Protein AF-A0A7K2QPA0-F1 (afdb_monomer)

Radius of gyration: 24.11 Å; Cα contacts (8 Å, |Δi|>4): 55; chains: 1; bounding box: 50×28×77 Å

Structure (mmCIF, N/CA/C/O backbone):
data_AF-A0A7K2QPA0-F1
#
_entry.id   AF-A0A7K2QPA0-F1
#
loop_
_atom_site.group_PDB
_atom_site.id
_atom_site.type_symbol
_atom_site.label_atom_id
_atom_site.label_alt_id
_atom_site.label_comp_id
_atom_site.label_asym_id
_atom_site.label_entity_id
_atom_site.label_seq_id
_atom_site.pdbx_PDB_ins_code
_atom_site.Cartn_x
_atom_site.Cartn_y
_atom_site.Cartn_z
_atom_site.occupancy
_atom_site.B_iso_or_equiv
_atom_site.auth_seq_id
_atom_site.auth_comp_id
_atom_site.auth_asym_id
_atom_site.auth_atom_id
_atom_site.pdbx_PDB_model_num
ATOM 1 N N . GLU A 1 1 ? -1.132 -11.133 -31.459 1.00 55.59 1 GLU A N 1
ATOM 2 C CA . GLU A 1 1 ? -0.896 -9.698 -31.199 1.00 55.59 1 GLU A CA 1
ATOM 3 C C . GLU A 1 1 ? -0.214 -9.492 -29.850 1.00 55.59 1 GLU A C 1
ATOM 5 O O . GLU A 1 1 ? -0.294 -10.372 -28.999 1.00 55.59 1 GLU A O 1
ATOM 10 N N . VAL A 1 2 ? 0.434 -8.340 -29.648 1.00 55.78 2 VAL A N 1
ATOM 11 C CA . VAL A 1 2 ? 0.879 -7.885 -28.321 1.00 55.78 2 VAL A CA 1
ATOM 12 C C . VAL A 1 2 ? -0.369 -7.701 -27.441 1.00 55.78 2 VAL A C 1
ATOM 14 O O . VAL A 1 2 ? -1.269 -6.973 -27.859 1.00 55.78 2 VAL A O 1
ATOM 17 N N . PRO A 1 3 ? -0.472 -8.362 -26.274 1.00 64.88 3 PRO A N 1
ATOM 18 C CA . PRO A 1 3 ? -1.631 -8.224 -25.397 1.00 64.88 3 PRO A CA 1
ATOM 19 C C . PRO A 1 3 ? -1.833 -6.769 -24.970 1.00 64.88 3 PRO A C 1
ATOM 21 O O . PRO A 1 3 ? -0.866 -6.094 -24.617 1.00 64.88 3 PRO A O 1
ATOM 24 N N . ASP A 1 4 ? -3.084 -6.300 -24.967 1.00 76.12 4 ASP A N 1
ATOM 25 C CA . ASP A 1 4 ? -3.421 -4.967 -24.468 1.00 76.12 4 ASP A CA 1
ATOM 26 C C . ASP A 1 4 ? -2.988 -4.854 -22.988 1.00 76.12 4 ASP A C 1
ATOM 28 O O . ASP A 1 4 ? -3.457 -5.638 -22.151 1.00 76.12 4 ASP A O 1
ATOM 32 N N . PRO A 1 5 ? -2.101 -3.904 -22.632 1.00 68.62 5 PRO A N 1
ATOM 33 C CA . PRO A 1 5 ? -1.631 -3.714 -21.261 1.00 68.62 5 PRO A CA 1
ATOM 34 C C . PRO A 1 5 ? -2.765 -3.519 -20.246 1.00 68.62 5 PRO A C 1
ATOM 36 O O . PRO A 1 5 ? -2.624 -3.905 -19.084 1.00 68.62 5 PRO A O 1
ATOM 39 N N . ILE A 1 6 ? -3.899 -2.947 -20.669 1.00 72.94 6 ILE A N 1
ATOM 40 C CA . ILE A 1 6 ? -5.082 -2.782 -19.813 1.00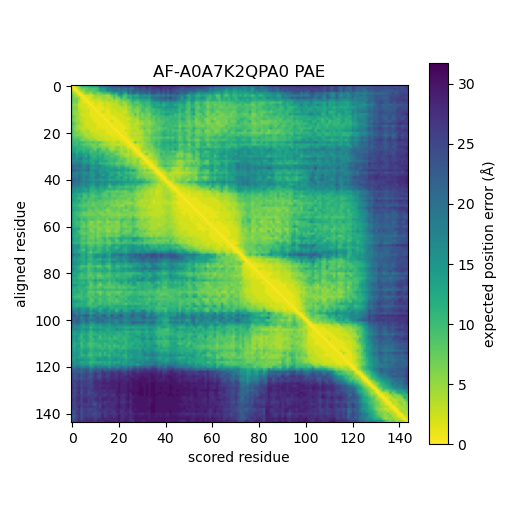 72.94 6 ILE A CA 1
ATOM 41 C C . ILE A 1 6 ? -5.710 -4.142 -19.504 1.00 72.94 6 ILE A C 1
ATOM 43 O O . ILE A 1 6 ? -6.116 -4.379 -18.366 1.00 72.94 6 ILE A O 1
ATOM 47 N N . GLY A 1 7 ? -5.728 -5.053 -20.478 1.00 77.50 7 GLY A N 1
ATOM 48 C CA . GLY A 1 7 ? -6.236 -6.410 -20.304 1.00 77.50 7 GLY A CA 1
ATOM 49 C C . GLY A 1 7 ? -5.442 -7.186 -19.257 1.00 77.50 7 GLY A C 1
ATOM 50 O O . GLY A 1 7 ? -6.030 -7.783 -18.360 1.00 77.50 7 GLY A O 1
ATOM 51 N N . VAL A 1 8 ? -4.109 -7.119 -19.301 1.00 79.12 8 VAL A N 1
ATOM 52 C CA . VAL A 1 8 ? -3.250 -7.846 -18.346 1.00 79.12 8 VAL A CA 1
ATOM 53 C C . VAL A 1 8 ? -3.440 -7.336 -16.914 1.00 79.12 8 VAL A C 1
ATOM 55 O O . VAL A 1 8 ? -3.585 -8.138 -15.990 1.00 79.12 8 VAL A O 1
ATOM 58 N N . ILE A 1 9 ? -3.504 -6.013 -16.723 1.00 76.88 9 ILE A N 1
ATOM 59 C CA . ILE A 1 9 ? -3.742 -5.411 -15.401 1.00 76.88 9 ILE A CA 1
ATOM 60 C C . ILE A 1 9 ? -5.148 -5.760 -14.899 1.00 76.88 9 ILE A C 1
ATOM 62 O O . ILE A 1 9 ? -5.302 -6.148 -13.743 1.00 76.88 9 ILE A O 1
ATOM 66 N N . ALA A 1 10 ? -6.166 -5.679 -15.760 1.00 79.81 10 ALA A N 1
ATOM 67 C CA . ALA A 1 10 ? -7.544 -6.000 -15.398 1.00 79.81 10 ALA A CA 1
ATOM 68 C C . ALA A 1 10 ? -7.710 -7.474 -14.996 1.00 79.81 10 ALA A C 1
ATOM 70 O O . ALA A 1 10 ? -8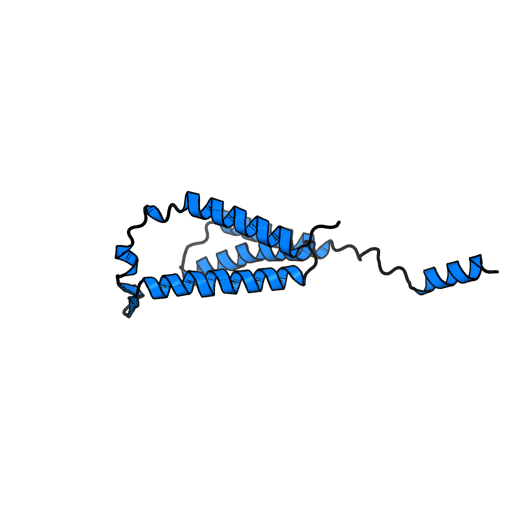.331 -7.760 -13.972 1.00 79.81 10 ALA A O 1
ATOM 71 N N . TYR A 1 11 ? -7.113 -8.4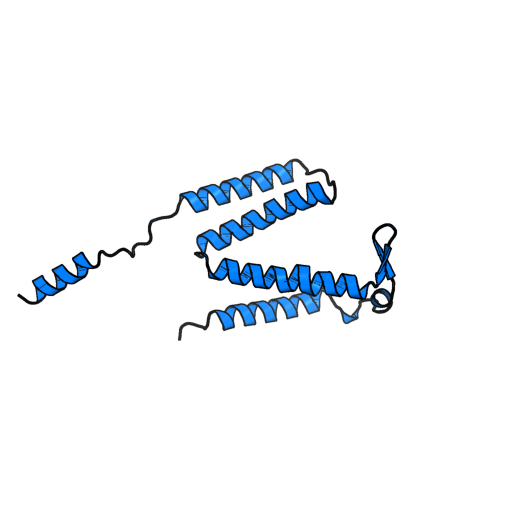06 -15.746 1.00 80.56 11 TYR A N 1
ATOM 72 C CA . TYR A 1 11 ? -7.132 -9.829 -15.399 1.00 80.56 11 TYR A CA 1
ATOM 73 C C . TYR A 1 11 ? -6.366 -10.112 -14.103 1.00 80.56 11 TYR A C 1
ATOM 75 O O . TYR A 1 11 ? -6.874 -10.838 -13.249 1.00 80.56 11 TYR A O 1
ATOM 83 N N . GLY A 1 12 ? -5.188 -9.508 -13.908 1.00 83.00 12 GLY A N 1
ATOM 84 C CA . GLY A 1 12 ? -4.426 -9.644 -12.662 1.00 83.00 12 GLY A CA 1
ATOM 85 C C . GLY A 1 12 ? -5.195 -9.126 -11.441 1.00 83.00 12 GLY A C 1
ATOM 86 O O . GLY A 1 12 ? -5.266 -9.811 -10.420 1.00 83.00 12 GLY A O 1
ATOM 87 N N . MET A 1 13 ? -5.837 -7.960 -11.568 1.00 81.12 13 MET A N 1
ATOM 88 C CA . MET A 1 13 ? -6.720 -7.381 -10.547 1.00 81.12 13 MET A CA 1
ATOM 89 C C . MET A 1 13 ? -7.904 -8.294 -10.232 1.00 81.12 13 MET A C 1
ATOM 91 O O . MET A 1 13 ? -8.200 -8.523 -9.063 1.00 81.12 13 MET A O 1
ATOM 95 N N . LEU A 1 14 ? -8.569 -8.832 -11.259 1.00 86.81 14 LEU A N 1
ATOM 96 C CA . LEU A 1 14 ? -9.716 -9.727 -11.096 1.00 86.81 14 LEU A CA 1
ATOM 97 C C . LEU A 1 14 ? -9.336 -11.005 -10.354 1.00 86.81 14 LEU A C 1
ATOM 99 O O . LEU A 1 14 ? -10.020 -11.394 -9.409 1.00 86.81 14 LEU A O 1
ATOM 103 N N . VAL A 1 15 ? -8.235 -11.643 -10.754 1.00 87.94 15 VAL A N 1
ATOM 104 C CA . VAL A 1 15 ? -7.751 -12.863 -10.099 1.00 87.94 15 VAL A CA 1
ATOM 105 C C . VAL A 1 15 ? -7.334 -12.563 -8.660 1.00 87.94 15 VAL A C 1
ATOM 107 O O . VAL A 1 15 ? -7.747 -13.278 -7.748 1.00 87.94 15 VAL A O 1
ATOM 110 N N . GLY A 1 16 ? -6.580 -11.483 -8.435 1.00 83.81 16 GLY A N 1
ATOM 111 C CA . GLY A 1 16 ? -6.180 -11.055 -7.094 1.00 83.81 16 GLY A CA 1
ATOM 112 C C . GLY A 1 16 ? -7.379 -10.764 -6.189 1.00 83.81 16 GLY A C 1
ATOM 113 O O . GLY A 1 16 ? -7.419 -11.240 -5.055 1.00 83.81 16 GLY A O 1
ATOM 114 N N . ALA A 1 17 ? -8.391 -10.062 -6.705 1.00 85.31 17 ALA A N 1
ATOM 115 C CA . ALA A 1 17 ? -9.633 -9.779 -5.993 1.00 85.31 17 ALA A CA 1
ATOM 116 C C . ALA A 1 17 ? -10.406 -11.059 -5.656 1.00 85.31 17 ALA A C 1
ATOM 118 O O . ALA A 1 17 ? -10.883 -11.205 -4.530 1.00 85.31 17 ALA A O 1
ATOM 119 N N . LEU A 1 18 ? -10.502 -12.007 -6.592 1.00 88.81 18 LEU A N 1
ATOM 120 C CA . LEU A 1 18 ? -11.171 -13.287 -6.360 1.00 88.81 18 LEU A CA 1
ATOM 121 C C . LEU A 1 18 ? -10.468 -14.078 -5.248 1.00 88.81 18 LEU A C 1
ATOM 123 O O . LEU A 1 18 ? -11.114 -14.518 -4.296 1.00 88.81 18 LEU A O 1
ATOM 127 N N . VAL A 1 19 ? -9.140 -14.204 -5.333 1.00 90.75 19 VAL A N 1
ATOM 128 C CA . VAL A 1 19 ? -8.325 -14.901 -4.328 1.00 90.75 19 VAL A CA 1
ATOM 129 C C . VAL A 1 19 ? -8.468 -14.231 -2.962 1.00 90.75 19 VAL A C 1
ATOM 131 O O . VAL A 1 19 ? -8.750 -14.913 -1.974 1.00 90.75 19 VAL A O 1
ATOM 134 N N . MET A 1 20 ? -8.356 -12.900 -2.900 1.00 84.00 20 MET A N 1
ATOM 135 C CA . MET A 1 20 ? -8.529 -12.161 -1.648 1.00 84.00 20 MET A CA 1
ATOM 136 C C . MET A 1 20 ? -9.939 -12.281 -1.082 1.00 84.00 20 MET A C 1
ATOM 138 O O . MET A 1 20 ? -10.085 -12.429 0.126 1.00 84.00 20 MET A O 1
ATOM 142 N N . THR A 1 21 ? -10.975 -12.307 -1.919 1.00 87.06 21 THR A N 1
ATOM 143 C CA . THR A 1 21 ? -12.360 -12.507 -1.465 1.00 87.06 21 THR A CA 1
ATOM 144 C C . THR A 1 21 ? -12.535 -13.883 -0.820 1.00 87.06 21 THR A C 1
ATOM 146 O O . THR A 1 21 ? -13.175 -14.003 0.226 1.00 87.06 21 THR A O 1
ATOM 149 N N . VAL A 1 22 ? -11.926 -14.927 -1.392 1.00 87.06 22 VAL A N 1
ATOM 150 C CA . VAL A 1 22 ? -11.966 -16.287 -0.827 1.00 87.06 22 VAL A CA 1
ATOM 151 C C . VAL A 1 22 ? -11.232 -16.370 0.513 1.00 87.06 22 VAL A C 1
ATOM 153 O O . VAL A 1 22 ? -11.713 -17.046 1.426 1.00 87.06 22 VAL A O 1
ATOM 156 N N . ILE A 1 23 ? -10.097 -15.682 0.653 1.00 88.00 23 ILE A N 1
ATOM 157 C CA . ILE A 1 23 ? -9.314 -15.647 1.898 1.00 88.00 23 ILE A CA 1
ATOM 158 C C . ILE A 1 23 ? -10.029 -14.823 2.973 1.00 88.00 23 ILE A C 1
ATOM 160 O O . ILE A 1 23 ? -10.162 -15.285 4.106 1.00 88.00 23 ILE A O 1
ATOM 164 N N . ALA A 1 24 ? -10.530 -13.640 2.614 1.00 81.94 24 ALA A N 1
ATOM 165 C CA . ALA A 1 24 ? -11.238 -12.741 3.520 1.00 81.94 24 ALA A CA 1
ATOM 166 C C . ALA A 1 24 ? -12.544 -13.352 4.051 1.00 81.94 24 ALA A C 1
ATOM 168 O O . ALA A 1 24 ? -12.984 -12.990 5.140 1.00 81.94 24 ALA A O 1
ATOM 169 N N . ARG A 1 25 ? -13.151 -14.295 3.308 1.00 86.62 25 ARG A N 1
ATOM 170 C CA . ARG A 1 25 ? -14.408 -14.984 3.657 1.00 86.62 25 ARG A CA 1
ATOM 171 C C . ARG A 1 25 ? -15.479 -14.006 4.161 1.00 86.62 25 ARG A C 1
ATOM 173 O O . ARG A 1 25 ? -15.950 -14.155 5.291 1.00 86.62 25 ARG A O 1
ATOM 180 N N . PRO A 1 26 ? -15.911 -13.035 3.338 1.00 80.19 26 PRO A N 1
ATOM 181 C CA . PRO A 1 26 ? -16.869 -12.011 3.758 1.00 80.19 26 PRO A CA 1
ATOM 182 C C . PRO A 1 26 ? -18.178 -12.614 4.286 1.00 80.19 26 PRO A C 1
ATOM 184 O O . PRO A 1 26 ? -18.786 -12.083 5.203 1.00 80.19 26 PRO A O 1
ATOM 187 N N . TRP A 1 27 ? -18.575 -13.793 3.804 1.00 83.06 27 TRP A N 1
ATOM 188 C CA . TRP A 1 27 ? -19.745 -14.532 4.297 1.00 83.06 27 TRP A CA 1
ATOM 189 C C . TRP A 1 27 ? -19.654 -15.008 5.758 1.00 83.06 27 TRP A C 1
ATOM 191 O O . TRP A 1 27 ? -20.661 -15.453 6.300 1.00 83.06 27 TRP A O 1
ATOM 201 N N . ARG A 1 28 ? -18.485 -14.942 6.408 1.00 80.56 28 ARG A N 1
ATOM 202 C CA . ARG A 1 28 ? -18.327 -15.221 7.849 1.00 80.56 28 ARG A CA 1
ATOM 203 C C . ARG A 1 28 ? -18.230 -13.953 8.700 1.00 80.56 28 ARG A C 1
ATOM 205 O O . ARG A 1 28 ? -18.111 -14.083 9.915 1.00 80.56 28 ARG A O 1
ATOM 212 N N . MET A 1 29 ? -18.241 -12.762 8.097 1.00 76.44 29 MET A N 1
ATOM 213 C CA . MET A 1 29 ? -18.217 -11.511 8.853 1.00 76.44 29 MET A CA 1
ATOM 214 C C . MET A 1 29 ? -19.551 -11.274 9.554 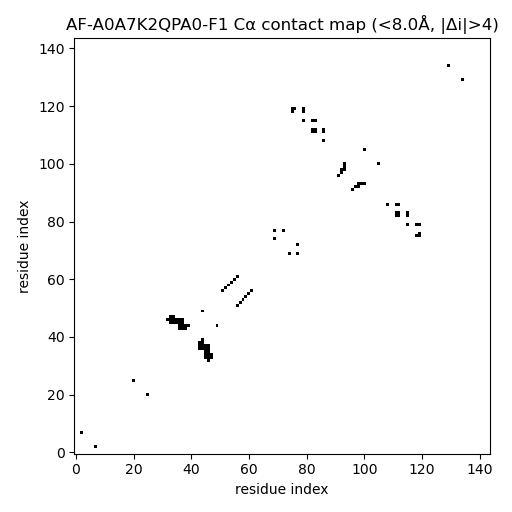1.00 76.44 29 MET A C 1
ATOM 216 O O . MET A 1 29 ? -20.620 -11.508 8.993 1.00 76.44 29 MET A O 1
ATOM 220 N N . ASP A 1 30 ? -19.469 -10.775 10.784 1.00 78.81 30 ASP A N 1
ATOM 221 C CA . ASP A 1 30 ? -20.632 -10.311 11.522 1.00 78.81 30 ASP A CA 1
ATOM 222 C C . ASP A 1 30 ? -21.055 -8.936 10.989 1.00 78.81 30 ASP A C 1
ATOM 224 O O . ASP A 1 30 ? -20.540 -7.882 11.375 1.00 78.81 30 ASP A O 1
ATOM 228 N N . TRP A 1 31 ? -21.986 -8.959 10.037 1.00 77.31 31 TRP A N 1
ATOM 229 C CA . TRP A 1 31 ? -22.486 -7.769 9.355 1.00 77.31 31 TRP A CA 1
ATOM 230 C C . TRP A 1 31 ? -23.182 -6.776 10.296 1.00 77.31 31 TRP A C 1
ATOM 232 O O . TRP A 1 31 ? -23.316 -5.603 9.942 1.00 77.31 31 TRP A O 1
ATOM 242 N N . GLN A 1 32 ? -23.575 -7.196 11.506 1.00 77.00 32 GLN A N 1
ATOM 243 C CA . GLN A 1 32 ? -24.194 -6.308 12.494 1.00 77.00 32 GLN A CA 1
ATOM 244 C C . GLN A 1 32 ? -23.215 -5.240 13.001 1.00 77.00 32 GLN A C 1
ATOM 246 O O . GLN A 1 32 ? -23.641 -4.147 13.374 1.00 77.00 32 GLN A O 1
ATOM 251 N N . VAL A 1 33 ? -21.905 -5.500 12.936 1.00 74.50 33 VAL A N 1
ATOM 252 C CA . VAL A 1 33 ? -20.864 -4.547 13.349 1.00 74.50 33 VAL A CA 1
ATOM 253 C C . VAL A 1 33 ? -20.825 -3.315 12.433 1.00 74.50 33 VAL A C 1
ATOM 255 O O . VAL A 1 33 ? -20.564 -2.210 12.906 1.00 74.50 33 VAL A O 1
ATOM 258 N N . LEU A 1 34 ? -21.163 -3.456 11.143 1.00 69.94 34 LEU A N 1
ATOM 259 C CA . LEU A 1 34 ? -21.197 -2.329 10.198 1.00 69.94 34 LEU A CA 1
ATOM 260 C C . LEU A 1 34 ? -22.370 -1.369 10.452 1.00 69.94 34 LEU A C 1
ATOM 262 O O . LEU A 1 34 ? -22.265 -0.180 10.145 1.00 69.94 34 LEU A O 1
ATOM 266 N N . GLY A 1 35 ? -23.470 -1.879 11.015 1.00 73.94 35 GLY A N 1
ATOM 267 C CA . GLY A 1 35 ? -24.607 -1.067 11.461 1.00 73.94 35 GLY A CA 1
ATOM 268 C C . GLY A 1 35 ? -24.340 -0.319 12.772 1.00 73.94 35 GLY A C 1
ATOM 269 O O . GLY A 1 35 ? -25.105 0.572 13.139 1.00 73.94 35 GLY A O 1
ATOM 270 N N . GLY A 1 36 ? -23.260 -0.669 13.474 1.00 77.69 36 GLY A N 1
ATOM 271 C CA . GLY A 1 36 ? -22.840 -0.033 14.714 1.00 77.69 36 GLY A CA 1
ATOM 272 C C . GLY A 1 36 ? -22.103 1.292 14.511 1.00 77.69 36 GLY A C 1
ATOM 273 O O . GLY A 1 36 ? -21.817 1.743 13.397 1.00 77.69 36 GLY A O 1
ATOM 274 N N . GLN A 1 37 ? -21.760 1.924 15.632 1.00 78.88 37 GLN A N 1
ATOM 275 C CA . GLN A 1 37 ? -20.900 3.103 15.651 1.00 78.88 37 GLN A CA 1
ATOM 276 C C . GLN A 1 37 ? -19.512 2.738 16.166 1.00 78.88 37 GLN A C 1
ATOM 278 O O . GLN A 1 37 ? -19.374 2.096 17.205 1.00 78.88 37 GLN A O 1
ATOM 283 N N . ALA A 1 38 ? -18.493 3.177 15.438 1.00 78.31 38 ALA A N 1
ATOM 284 C CA . ALA A 1 38 ? -17.103 3.109 15.840 1.00 78.31 38 ALA A CA 1
ATOM 285 C C . ALA A 1 38 ? -16.730 4.385 16.608 1.00 78.31 38 ALA A C 1
ATOM 287 O O . ALA A 1 38 ? -17.086 5.495 16.207 1.00 78.31 38 ALA A O 1
ATOM 288 N N . SER A 1 39 ? -16.021 4.227 17.725 1.00 76.31 39 SER A N 1
ATOM 289 C CA . SER A 1 39 ? -15.483 5.359 18.482 1.00 76.31 39 SER A CA 1
ATOM 290 C C . SER A 1 39 ? -14.161 5.793 17.861 1.00 76.31 39 SER A C 1
ATOM 292 O O . SER A 1 39 ? -13.241 4.985 17.752 1.00 76.31 39 SER A O 1
ATOM 294 N N . MET A 1 40 ? -14.056 7.059 17.472 1.00 72.88 40 MET A N 1
ATOM 295 C CA . MET A 1 40 ? -12.833 7.679 16.974 1.00 72.88 40 MET A CA 1
ATOM 296 C C . MET A 1 40 ? -12.515 8.884 17.864 1.00 72.88 40 MET A C 1
ATOM 298 O O . MET A 1 40 ? -13.003 9.991 17.642 1.00 72.88 40 MET A O 1
ATOM 302 N N . GLY A 1 41 ? -11.759 8.630 18.938 1.00 77.19 41 GLY A N 1
ATOM 303 C CA . GLY A 1 41 ? -11.624 9.578 20.047 1.00 77.19 41 GLY A CA 1
ATOM 304 C C . GLY A 1 41 ? -12.981 9.829 20.712 1.00 77.19 41 GLY A C 1
ATOM 305 O O . GLY A 1 41 ? -13.709 8.875 20.995 1.00 77.19 41 GLY A O 1
ATOM 306 N N . ASP A 1 42 ? -13.338 11.102 20.889 1.00 75.62 42 ASP A N 1
ATOM 307 C CA . ASP A 1 42 ? -14.635 11.524 21.442 1.00 75.62 42 ASP A CA 1
ATOM 308 C C . ASP A 1 42 ? -15.791 11.466 20.425 1.00 75.62 42 ASP A C 1
ATOM 310 O O . ASP A 1 42 ? -16.961 11.597 20.795 1.00 75.62 42 ASP A O 1
ATOM 314 N N . LEU A 1 43 ? -15.500 11.262 19.134 1.00 75.88 43 LEU A N 1
ATOM 315 C CA . LEU A 1 43 ? -16.515 11.204 18.083 1.00 75.88 43 LEU A CA 1
ATOM 316 C C . LEU A 1 43 ? -16.987 9.770 17.841 1.00 75.88 43 LEU A C 1
ATOM 318 O O . LEU A 1 43 ? -16.192 8.855 17.638 1.00 75.88 43 LEU A O 1
ATOM 322 N N . ARG A 1 44 ? -18.307 9.579 17.769 1.00 79.94 44 ARG A N 1
ATOM 323 C CA . ARG A 1 44 ? -18.903 8.327 17.294 1.00 79.94 44 ARG A CA 1
ATOM 324 C C . ARG A 1 44 ? -19.234 8.449 15.817 1.00 79.94 44 ARG A C 1
ATOM 326 O O . ARG A 1 44 ? -20.084 9.249 15.430 1.00 79.94 44 ARG A O 1
ATOM 333 N N . VAL A 1 45 ? -18.570 7.644 14.999 1.00 83.00 45 VAL A N 1
ATOM 334 C CA . VAL A 1 45 ? -18.736 7.632 13.544 1.00 83.00 45 VAL A CA 1
ATOM 335 C C . VAL A 1 45 ? -19.352 6.291 13.137 1.00 83.00 45 VAL A C 1
ATOM 337 O O . VAL A 1 45 ? -18.919 5.254 13.639 1.00 83.00 45 VAL A O 1
ATOM 340 N N . PRO A 1 46 ? -20.365 6.251 12.2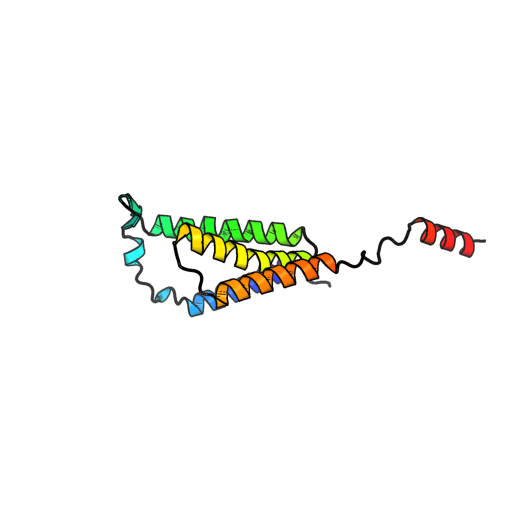53 1.00 85.62 46 PRO A N 1
ATOM 341 C CA . PRO A 1 46 ? -20.917 4.985 11.780 1.00 85.62 46 PRO A CA 1
ATOM 342 C C . PRO A 1 46 ? -19.831 4.116 11.134 1.00 85.62 46 PRO A C 1
ATOM 344 O O . PRO A 1 46 ? -19.073 4.593 10.286 1.00 85.62 46 PRO A O 1
ATOM 347 N N . ALA A 1 47 ? -19.762 2.837 11.508 1.00 84.00 47 ALA A N 1
ATOM 348 C CA . ALA A 1 47 ? -18.697 1.942 11.055 1.00 84.00 47 ALA A CA 1
ATOM 349 C C . ALA A 1 47 ? -18.673 1.788 9.522 1.00 84.00 47 ALA A C 1
ATOM 351 O O . ALA A 1 47 ? -17.602 1.739 8.917 1.00 84.00 47 ALA A O 1
ATOM 352 N N . TRP A 1 48 ? -19.843 1.803 8.876 1.00 84.44 48 TRP A N 1
ATOM 353 C CA . TRP A 1 48 ? -19.948 1.764 7.416 1.00 84.44 48 TRP A CA 1
ATOM 354 C C . TRP A 1 48 ? -19.317 2.982 6.719 1.00 84.44 48 TRP A C 1
ATOM 356 O O . TRP A 1 48 ? -18.789 2.833 5.620 1.00 84.44 48 TRP A O 1
ATOM 366 N N . VAL A 1 49 ? -19.317 4.166 7.347 1.00 86.38 49 VAL A N 1
ATOM 367 C CA . VAL A 1 49 ? -18.686 5.377 6.788 1.00 86.38 49 VAL A CA 1
ATOM 368 C C . VAL A 1 49 ? -17.168 5.242 6.818 1.00 86.38 49 VAL A C 1
ATOM 370 O O . VAL A 1 49 ? -16.509 5.529 5.822 1.00 86.38 49 VAL A O 1
ATOM 373 N N . LEU A 1 50 ? -16.607 4.752 7.928 1.00 85.19 50 LEU A N 1
ATOM 374 C CA . LEU A 1 50 ? -15.171 4.475 8.028 1.00 85.19 50 LEU A CA 1
ATOM 375 C C . LEU A 1 50 ? -14.746 3.384 7.040 1.00 85.19 50 LEU A C 1
ATOM 377 O O . LEU A 1 50 ? -13.709 3.505 6.392 1.00 85.19 50 LEU A O 1
ATOM 381 N N . LEU A 1 51 ? -15.573 2.350 6.870 1.00 85.75 51 LEU A N 1
ATOM 382 C CA . LEU A 1 51 ? -15.324 1.313 5.875 1.00 85.75 51 LEU A CA 1
ATOM 383 C C . LEU A 1 51 ? -15.335 1.887 4.453 1.00 85.75 51 LEU A C 1
ATOM 385 O O . LEU A 1 51 ? -14.413 1.629 3.682 1.00 85.75 51 LEU A O 1
ATOM 389 N N . ALA A 1 52 ? -16.342 2.696 4.115 1.00 87.00 52 ALA A N 1
ATOM 390 C CA . ALA A 1 52 ? -16.418 3.364 2.821 1.00 87.00 52 ALA A CA 1
ATOM 391 C C . ALA A 1 52 ? -15.203 4.271 2.588 1.00 87.00 52 ALA A C 1
ATOM 393 O O . ALA A 1 52 ? -14.653 4.284 1.490 1.00 87.00 52 ALA A O 1
ATOM 394 N N . TRP A 1 53 ? -14.735 4.975 3.619 1.00 88.12 53 TRP A N 1
ATOM 395 C CA . TRP A 1 53 ? -13.529 5.796 3.549 1.00 88.12 53 TRP A CA 1
ATOM 396 C C . TRP A 1 53 ? -12.280 4.969 3.222 1.00 88.12 53 TRP A C 1
ATOM 398 O O . TRP A 1 53 ? -11.542 5.302 2.293 1.00 88.12 53 TRP A O 1
ATOM 408 N N . VAL A 1 54 ? -12.059 3.861 3.933 1.00 86.62 54 VAL A N 1
ATOM 409 C CA . VAL A 1 54 ? -10.915 2.967 3.691 1.00 86.62 54 VAL A CA 1
ATOM 410 C C . VAL A 1 54 ? -10.969 2.375 2.279 1.00 86.62 54 VAL A C 1
ATOM 412 O O . VAL A 1 54 ? -9.968 2.374 1.561 1.00 86.62 54 VAL A O 1
ATOM 415 N N . VAL A 1 55 ? -12.138 1.912 1.841 1.00 87.31 55 VAL A N 1
ATOM 416 C CA . VAL A 1 55 ? -12.295 1.312 0.510 1.00 87.31 55 VAL A CA 1
ATOM 417 C C . VAL A 1 55 ? -12.119 2.359 -0.590 1.00 87.31 55 VAL A C 1
ATOM 419 O O . VAL A 1 55 ? -11.316 2.169 -1.499 1.00 87.31 55 VAL A O 1
ATOM 422 N N . LEU A 1 56 ? -12.837 3.477 -0.530 1.00 89.75 56 LEU A N 1
ATOM 423 C CA . LEU A 1 56 ? -12.870 4.434 -1.636 1.00 89.75 56 LEU A CA 1
ATOM 424 C C . LEU A 1 56 ? -11.621 5.315 -1.680 1.00 89.75 56 LEU A C 1
ATOM 426 O O . LEU A 1 56 ? -11.032 5.490 -2.746 1.00 89.75 56 LEU A O 1
ATOM 430 N N . ILE A 1 57 ? -11.208 5.859 -0.538 1.00 89.50 57 ILE A N 1
ATOM 431 C CA . ILE A 1 57 ? -10.113 6.830 -0.478 1.00 89.50 57 ILE A CA 1
ATOM 432 C C . ILE A 1 57 ? -8.780 6.111 -0.305 1.00 89.50 57 ILE A C 1
ATOM 434 O O . ILE A 1 57 ? -7.894 6.242 -1.149 1.00 89.50 57 ILE A O 1
ATOM 438 N N . ALA A 1 58 ? -8.640 5.318 0.760 1.00 84.81 58 ALA A N 1
ATOM 439 C CA . ALA A 1 58 ? -7.356 4.689 1.063 1.00 84.81 58 ALA A CA 1
ATOM 440 C C . ALA A 1 58 ? -6.990 3.577 0.066 1.00 84.81 58 ALA A C 1
ATOM 442 O O . ALA A 1 58 ? -5.808 3.353 -0.166 1.00 84.81 58 ALA A O 1
ATOM 443 N N . THR A 1 59 ? -7.978 2.917 -0.553 1.00 82.62 59 THR A N 1
ATOM 444 C CA . THR A 1 59 ? -7.724 1.822 -1.504 1.00 82.62 59 THR A CA 1
ATOM 445 C C . THR A 1 59 ? -7.919 2.262 -2.950 1.00 82.62 59 THR A C 1
ATOM 447 O O . THR A 1 59 ? -6.941 2.363 -3.682 1.00 82.62 59 THR A O 1
ATOM 450 N N . VAL A 1 60 ? -9.152 2.540 -3.391 1.00 83.56 60 VAL A N 1
ATOM 451 C CA . VAL A 1 60 ? -9.444 2.779 -4.818 1.00 83.56 60 VAL A CA 1
ATOM 452 C C . VAL A 1 60 ? -8.715 4.017 -5.335 1.00 83.56 60 VAL A C 1
ATOM 454 O O . VAL A 1 60 ? -8.003 3.933 -6.335 1.00 83.56 60 VAL A O 1
ATOM 457 N N . PHE A 1 61 ? -8.848 5.157 -4.659 1.00 87.00 61 PHE A N 1
ATOM 458 C CA . PHE A 1 61 ? -8.224 6.401 -5.104 1.00 87.00 61 PHE A CA 1
ATOM 459 C C . PHE A 1 61 ? -6.690 6.336 -5.059 1.00 87.00 61 PHE A C 1
ATOM 461 O O . PHE A 1 61 ? -6.030 6.694 -6.041 1.00 87.00 61 PHE A O 1
ATOM 468 N N . ALA A 1 62 ? -6.119 5.834 -3.958 1.00 81.44 62 ALA A N 1
ATOM 469 C CA . ALA A 1 62 ? -4.676 5.638 -3.836 1.00 81.44 62 ALA A CA 1
ATOM 470 C C . ALA A 1 62 ? -4.140 4.688 -4.918 1.00 81.44 62 ALA A C 1
ATOM 472 O O . ALA A 1 62 ? -3.164 5.009 -5.596 1.00 81.44 62 ALA A O 1
ATOM 473 N N . TYR A 1 63 ? -4.824 3.564 -5.148 1.00 78.31 63 TYR A N 1
ATOM 474 C CA . TYR A 1 63 ? -4.420 2.573 -6.138 1.00 78.31 63 TYR A CA 1
ATOM 475 C C . TYR A 1 63 ? -4.485 3.117 -7.566 1.00 78.31 63 TYR A C 1
ATOM 477 O O . TYR A 1 63 ? -3.522 2.981 -8.318 1.00 78.31 63 TYR A O 1
ATOM 485 N N . LEU A 1 64 ? -5.578 3.788 -7.945 1.00 80.44 64 LEU A N 1
ATOM 486 C CA . LEU A 1 64 ? -5.699 4.416 -9.264 1.00 80.44 64 LEU A CA 1
ATOM 487 C C . LEU A 1 64 ? -4.595 5.454 -9.488 1.00 80.44 64 LEU A C 1
ATOM 489 O O . LEU A 1 64 ? -3.976 5.476 -10.552 1.00 80.44 64 LEU A O 1
ATOM 493 N N . THR A 1 65 ? -4.304 6.267 -8.473 1.00 78.81 65 THR A N 1
ATOM 494 C CA . THR A 1 65 ? -3.208 7.245 -8.517 1.00 78.81 65 THR A CA 1
ATOM 495 C C . THR A 1 65 ? -1.850 6.555 -8.677 1.00 78.81 65 THR A C 1
ATOM 497 O O . THR A 1 65 ? -1.032 6.987 -9.496 1.00 78.81 65 THR A O 1
ATOM 500 N N . GLY A 1 66 ? -1.622 5.448 -7.965 1.00 71.38 66 GLY A N 1
ATOM 501 C CA . GLY A 1 66 ? -0.428 4.612 -8.095 1.00 71.38 66 GLY A CA 1
ATOM 502 C C . GLY A 1 66 ? -0.279 4.012 -9.494 1.00 71.38 66 GLY A C 1
ATOM 503 O O . GLY A 1 66 ? 0.770 4.162 -10.118 1.00 71.38 66 GLY A O 1
ATOM 504 N N . VAL A 1 67 ? -1.343 3.422 -10.045 1.00 71.56 67 VAL A N 1
ATOM 505 C CA . VAL A 1 67 ? -1.353 2.858 -11.405 1.00 71.56 67 VAL A CA 1
ATOM 506 C C . VAL A 1 67 ? -1.070 3.935 -12.448 1.00 71.56 67 VAL A C 1
ATOM 508 O O . VAL A 1 67 ? -0.241 3.731 -13.335 1.00 71.56 67 VAL A O 1
ATOM 511 N N . VAL A 1 68 ? -1.717 5.099 -12.351 1.00 75.75 68 VAL A N 1
ATOM 512 C CA . VAL A 1 68 ? -1.467 6.224 -13.265 1.00 75.75 68 VAL A CA 1
ATOM 513 C C . VAL A 1 68 ? -0.018 6.706 -13.163 1.00 75.75 68 VAL A C 1
ATOM 515 O O . VAL A 1 68 ? 0.594 6.991 -14.193 1.00 75.75 68 VAL A O 1
ATOM 518 N N . SER A 1 69 ? 0.543 6.757 -11.953 1.00 68.38 69 SER A N 1
ATOM 519 C CA . SER A 1 69 ? 1.937 7.149 -11.726 1.00 68.38 69 SER A CA 1
ATOM 520 C C . SER A 1 69 ? 2.898 6.141 -12.352 1.00 68.38 69 SER A C 1
ATOM 522 O O . SER A 1 69 ? 3.724 6.516 -13.176 1.00 68.38 69 SER A O 1
ATOM 524 N N . VAL A 1 70 ? 2.736 4.848 -12.066 1.00 66.25 70 VAL A N 1
ATOM 525 C CA . VAL A 1 70 ? 3.583 3.773 -12.611 1.00 66.25 70 VAL A CA 1
ATOM 526 C C . VAL A 1 70 ? 3.551 3.739 -14.140 1.00 66.25 70 VAL A C 1
ATOM 528 O O . VAL A 1 70 ? 4.589 3.542 -14.765 1.00 66.25 70 VAL A O 1
ATOM 531 N N . ARG A 1 71 ? 2.398 4.012 -14.765 1.00 65.12 71 ARG A N 1
ATOM 532 C CA . ARG A 1 71 ? 2.268 4.055 -16.234 1.00 65.12 71 ARG A CA 1
ATOM 533 C C . ARG A 1 71 ? 3.039 5.201 -16.896 1.00 65.12 71 ARG A C 1
ATOM 535 O O . ARG A 1 71 ? 3.260 5.144 -18.102 1.00 65.12 71 ARG A O 1
ATOM 542 N N . LYS A 1 72 ? 3.432 6.233 -16.144 1.00 63.38 72 LYS A N 1
ATOM 543 C CA . LYS A 1 72 ? 4.208 7.378 -16.649 1.00 63.38 72 LYS A CA 1
ATOM 544 C C . LYS A 1 72 ? 5.716 7.246 -16.419 1.00 63.38 72 LYS A C 1
ATOM 546 O O . LYS A 1 72 ? 6.464 8.102 -16.886 1.00 63.38 72 LYS A O 1
ATOM 551 N N . LEU A 1 73 ? 6.168 6.207 -15.717 1.00 61.50 73 LEU A N 1
ATOM 552 C CA . LEU A 1 73 ? 7.579 5.968 -15.421 1.00 61.50 73 LEU A CA 1
ATOM 553 C C . LEU A 1 73 ? 8.100 4.726 -16.154 1.00 61.50 73 LEU A C 1
ATOM 555 O O . LEU A 1 73 ? 7.348 3.813 -16.483 1.00 61.50 73 LEU A O 1
ATOM 559 N N . SER A 1 74 ? 9.411 4.675 -16.411 1.00 67.50 74 SER A N 1
ATOM 560 C CA . SER A 1 74 ? 10.030 3.462 -16.952 1.00 67.50 74 SER A CA 1
ATOM 561 C C . SER A 1 74 ? 9.921 2.304 -15.939 1.00 67.50 74 SER A C 1
ATOM 563 O O . SER A 1 74 ? 9.932 2.559 -14.728 1.00 67.50 74 SER A O 1
ATOM 565 N N . PRO A 1 75 ? 9.860 1.030 -16.389 1.00 66.62 75 PRO A N 1
ATOM 566 C CA . PRO A 1 75 ? 9.683 -0.137 -15.509 1.00 66.62 75 PRO A CA 1
ATOM 567 C C . PRO A 1 75 ? 10.674 -0.197 -14.337 1.00 66.62 75 PRO A C 1
ATOM 569 O O . PRO A 1 75 ? 10.345 -0.652 -13.245 1.00 66.62 75 PRO A O 1
ATOM 572 N N . GLN A 1 76 ? 11.882 0.320 -14.550 1.00 65.75 76 GLN A N 1
ATOM 573 C CA . GLN A 1 76 ? 12.956 0.345 -13.564 1.00 65.75 76 GLN A CA 1
ATOM 574 C C . GLN A 1 76 ? 12.704 1.364 -12.440 1.00 65.75 76 GLN A C 1
ATOM 576 O O . GLN A 1 76 ? 12.999 1.082 -11.282 1.00 65.75 76 GLN A O 1
ATOM 581 N N . VAL A 1 77 ? 12.107 2.524 -12.742 1.00 66.56 77 VAL A N 1
ATOM 582 C CA . VAL A 1 77 ? 11.770 3.522 -11.711 1.00 66.56 77 VAL A CA 1
ATOM 583 C C . VAL A 1 77 ? 10.490 3.135 -10.970 1.00 66.56 77 VAL A C 1
ATOM 585 O O . VAL A 1 77 ? 10.407 3.351 -9.765 1.00 66.56 77 VAL A O 1
ATOM 588 N N . ALA A 1 78 ? 9.534 2.485 -11.640 1.00 70.06 78 ALA A N 1
ATOM 589 C CA . ALA A 1 78 ? 8.342 1.942 -10.987 1.00 70.06 78 ALA A CA 1
ATOM 590 C C . ALA A 1 78 ? 8.690 0.949 -9.861 1.00 70.06 78 ALA A C 1
ATOM 592 O O . ALA A 1 78 ? 8.126 1.036 -8.772 1.00 70.06 78 ALA A O 1
ATOM 593 N N . GLY A 1 79 ? 9.665 0.060 -10.089 1.00 72.50 79 GLY A N 1
ATOM 594 C CA . GLY A 1 79 ? 10.147 -0.863 -9.056 1.00 72.50 79 GLY A CA 1
ATOM 595 C C . GLY A 1 79 ? 10.788 -0.145 -7.864 1.00 72.50 79 GLY A C 1
ATOM 596 O O . GLY A 1 79 ? 10.528 -0.492 -6.716 1.00 72.50 79 GLY A O 1
ATOM 597 N N . VAL A 1 80 ? 11.573 0.905 -8.118 1.00 73.00 80 VAL A N 1
ATOM 598 C CA . VAL A 1 80 ? 12.185 1.707 -7.049 1.00 73.00 80 VAL A CA 1
ATOM 599 C C . VAL A 1 80 ? 11.135 2.462 -6.233 1.00 73.00 80 VAL A C 1
ATOM 601 O O . VAL A 1 80 ? 11.241 2.513 -5.010 1.00 73.00 80 VAL A O 1
ATOM 604 N N . VAL A 1 81 ? 10.107 3.011 -6.882 1.00 76.69 81 VAL A N 1
ATOM 605 C CA . VAL A 1 81 ? 8.998 3.692 -6.198 1.00 76.69 81 VAL A CA 1
ATOM 606 C C . VAL A 1 81 ? 8.217 2.721 -5.312 1.00 76.69 81 VAL A C 1
ATOM 608 O O . VAL A 1 81 ? 7.939 3.062 -4.167 1.00 76.69 81 VAL A O 1
ATOM 611 N N . ALA A 1 82 ? 7.940 1.502 -5.786 1.00 76.06 82 ALA A N 1
ATOM 612 C CA . ALA A 1 82 ? 7.279 0.471 -4.980 1.00 76.06 82 ALA A CA 1
ATOM 613 C C . ALA A 1 82 ? 8.103 0.089 -3.735 1.00 76.06 82 ALA A C 1
ATOM 615 O O . ALA A 1 82 ? 7.567 -0.078 -2.642 1.00 76.06 82 ALA A O 1
ATOM 616 N N . CYS A 1 83 ? 9.428 0.012 -3.875 1.00 79.31 83 CYS A N 1
ATOM 617 C CA . CYS A 1 83 ? 10.334 -0.184 -2.745 1.00 79.31 83 CYS A CA 1
ATOM 618 C C . CYS A 1 83 ? 10.319 1.012 -1.773 1.00 79.31 83 CYS A C 1
ATOM 620 O O . CYS A 1 83 ? 10.300 0.828 -0.556 1.00 79.31 83 CYS A O 1
ATOM 622 N N . LEU A 1 84 ? 10.306 2.241 -2.295 1.00 76.44 84 LEU A N 1
ATOM 623 C CA . LEU A 1 84 ? 10.290 3.466 -1.492 1.00 76.44 84 LEU A CA 1
ATOM 624 C C . LEU A 1 84 ? 8.981 3.627 -0.704 1.00 76.44 84 LEU A C 1
ATOM 626 O O . LEU A 1 84 ? 9.011 4.097 0.432 1.00 76.44 84 LEU A O 1
ATOM 630 N N . GLU A 1 85 ? 7.853 3.205 -1.277 1.00 81.69 85 GLU A N 1
ATOM 631 C CA . GLU A 1 85 ? 6.541 3.215 -0.625 1.00 81.69 85 GLU A CA 1
ATOM 632 C C . GLU A 1 85 ? 6.580 2.492 0.725 1.00 81.69 85 GLU A C 1
ATOM 634 O O . GLU A 1 85 ? 6.133 3.046 1.728 1.00 81.69 85 GLU A O 1
ATOM 639 N N . ALA A 1 86 ? 7.197 1.307 0.785 1.00 80.69 86 ALA A N 1
ATOM 640 C CA . ALA A 1 86 ? 7.325 0.542 2.025 1.00 80.69 86 ALA A CA 1
ATOM 641 C C . ALA A 1 86 ? 8.117 1.302 3.108 1.00 80.69 86 ALA A C 1
ATOM 643 O O . ALA A 1 86 ? 7.766 1.261 4.291 1.00 80.69 86 ALA A O 1
ATOM 644 N N . VAL A 1 87 ? 9.162 2.037 2.713 1.00 82.38 87 VAL A N 1
ATOM 645 C CA . VAL A 1 87 ? 9.961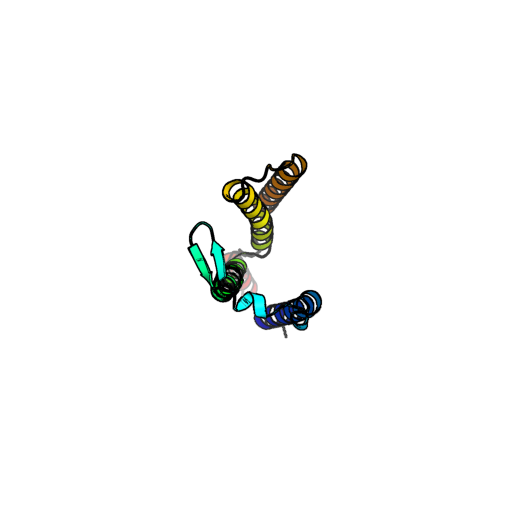 2.861 3.635 1.00 82.38 87 VAL A CA 1
ATOM 646 C C . VAL A 1 87 ? 9.134 4.033 4.156 1.00 82.38 87 VAL A C 1
ATOM 648 O O . VAL A 1 87 ? 9.090 4.270 5.362 1.00 82.38 87 VAL A O 1
ATOM 651 N N . VAL A 1 88 ? 8.435 4.737 3.265 1.00 83.25 88 VAL A N 1
ATOM 652 C CA . VAL A 1 88 ? 7.575 5.873 3.624 1.00 83.25 88 VAL A CA 1
ATOM 653 C C . VAL A 1 88 ? 6.431 5.423 4.536 1.00 83.25 88 VAL A C 1
ATOM 655 O O . VAL A 1 88 ? 6.193 6.058 5.562 1.00 83.25 88 VAL A O 1
ATOM 658 N N . ALA A 1 89 ? 5.779 4.298 4.230 1.00 81.44 89 ALA A N 1
ATOM 659 C CA . ALA A 1 89 ? 4.741 3.705 5.071 1.00 81.44 89 ALA A CA 1
ATOM 660 C C . ALA A 1 89 ? 5.263 3.371 6.478 1.00 81.44 89 ALA A C 1
ATOM 662 O O . ALA A 1 89 ? 4.595 3.658 7.468 1.00 81.44 89 ALA A O 1
ATOM 663 N N . THR A 1 90 ? 6.485 2.839 6.574 1.00 82.62 90 THR A N 1
ATOM 664 C CA . THR A 1 90 ? 7.142 2.532 7.855 1.00 82.62 90 THR A CA 1
ATOM 665 C C . THR A 1 90 ? 7.412 3.798 8.677 1.00 82.62 90 THR A C 1
ATOM 667 O O . THR A 1 90 ? 7.161 3.822 9.881 1.00 82.62 90 THR A O 1
ATOM 670 N N . VAL A 1 91 ? 7.870 4.880 8.038 1.00 83.00 91 VAL A N 1
ATOM 671 C CA . VAL A 1 91 ? 8.081 6.178 8.704 1.00 83.00 91 VAL A CA 1
ATOM 672 C C . VAL A 1 91 ? 6.756 6.782 9.173 1.00 83.00 91 VAL A C 1
ATOM 674 O O . VAL A 1 91 ? 6.667 7.265 10.301 1.00 83.00 91 VAL A O 1
ATOM 677 N N . PHE A 1 92 ? 5.710 6.728 8.345 1.00 82.19 92 PHE A N 1
ATOM 678 C CA . PHE A 1 92 ? 4.383 7.196 8.742 1.00 82.19 92 PHE A CA 1
ATOM 679 C C . PHE A 1 92 ? 3.805 6.377 9.893 1.00 82.19 92 PHE A C 1
ATOM 681 O O . PHE A 1 92 ? 3.240 6.971 10.804 1.00 82.19 92 PHE A O 1
ATOM 688 N N . ALA A 1 93 ? 3.980 5.053 9.903 1.00 81.56 93 ALA A N 1
ATOM 689 C CA . ALA A 1 93 ? 3.583 4.212 11.029 1.00 81.56 93 ALA A CA 1
ATOM 690 C C . ALA A 1 93 ? 4.323 4.615 12.316 1.00 81.56 93 ALA A C 1
ATOM 692 O O . ALA A 1 93 ? 3.690 4.794 13.353 1.00 81.56 93 ALA A O 1
ATOM 693 N N . TRP A 1 94 ? 5.634 4.863 12.248 1.00 80.62 94 TRP A N 1
ATOM 694 C CA . TRP A 1 94 ? 6.401 5.334 13.404 1.00 80.62 94 TRP A CA 1
ATOM 695 C C . TRP A 1 94 ? 5.871 6.662 13.963 1.00 80.62 94 TRP A C 1
ATOM 697 O O . TRP A 1 94 ? 5.666 6.784 15.168 1.00 80.62 94 TRP A O 1
ATOM 707 N N . ILE A 1 95 ? 5.608 7.642 13.094 1.00 82.69 95 ILE A N 1
ATOM 708 C CA . ILE A 1 95 ? 5.183 8.989 13.505 1.00 82.69 95 ILE A CA 1
ATOM 709 C C . ILE A 1 95 ? 3.715 9.014 13.958 1.00 82.69 95 ILE A C 1
ATOM 711 O O . ILE A 1 95 ? 3.396 9.657 14.955 1.00 82.69 95 ILE A O 1
ATOM 715 N N . LEU A 1 96 ? 2.815 8.348 13.228 1.00 75.19 96 LEU A N 1
ATOM 716 C CA . LEU A 1 96 ? 1.367 8.410 13.470 1.00 75.19 96 LEU A CA 1
ATOM 717 C C . LEU A 1 96 ? 0.895 7.424 14.544 1.00 75.19 96 LEU A C 1
ATOM 719 O O . LEU A 1 96 ? -0.042 7.746 15.271 1.00 75.19 96 LEU A O 1
ATOM 723 N N . LEU A 1 97 ? 1.502 6.234 14.637 1.00 75.06 97 LEU A N 1
ATOM 724 C CA . LEU A 1 97 ? 1.130 5.201 15.619 1.00 75.06 97 LEU A CA 1
ATOM 725 C C . LEU A 1 97 ? 2.072 5.160 16.831 1.00 75.06 97 LEU A C 1
ATOM 727 O O . LEU A 1 97 ? 1.785 4.451 17.793 1.00 75.06 97 LEU A O 1
ATOM 731 N N . ASN A 1 98 ? 3.164 5.934 16.819 1.00 69.56 98 ASN A N 1
ATOM 732 C CA . ASN A 1 98 ? 4.145 6.008 17.905 1.00 69.56 98 ASN A CA 1
ATOM 733 C C . ASN A 1 98 ? 4.798 4.644 18.241 1.00 69.56 98 ASN A C 1
ATOM 735 O O . ASN A 1 98 ? 5.208 4.400 19.377 1.00 69.56 98 ASN A O 1
ATOM 739 N N . GLU A 1 99 ? 4.887 3.738 17.258 1.00 70.69 99 GLU A N 1
ATOM 740 C CA . GLU A 1 99 ? 5.523 2.424 17.416 1.00 70.69 99 GLU A CA 1
ATOM 741 C C . GLU A 1 99 ? 7.050 2.527 17.391 1.00 70.69 99 GLU A C 1
ATOM 743 O O . GLU A 1 99 ? 7.631 3.132 16.498 1.00 70.69 99 GLU A O 1
ATOM 748 N N . HIS A 1 100 ? 7.742 1.885 18.332 1.00 74.25 100 HIS A N 1
ATOM 749 C CA . HIS A 1 100 ? 9.204 1.881 18.334 1.00 74.25 100 HIS A CA 1
ATOM 750 C C . HIS A 1 100 ? 9.746 0.987 17.213 1.00 74.25 100 HIS A C 1
ATOM 752 O O . HIS A 1 100 ? 9.642 -0.238 17.278 1.00 74.25 100 HIS A O 1
ATOM 758 N N . LEU A 1 101 ? 10.374 1.606 16.211 1.00 69.50 101 LEU A N 1
ATOM 759 C CA . LEU A 1 101 ? 11.080 0.894 15.147 1.00 69.50 101 LEU A CA 1
ATOM 760 C C . LEU A 1 101 ? 12.181 0.019 15.748 1.00 69.50 101 LEU A C 1
ATOM 762 O O . LEU A 1 101 ? 13.146 0.509 16.341 1.00 69.50 101 LEU A O 1
ATOM 766 N N . SER A 1 102 ? 12.038 -1.291 15.580 1.00 76.50 102 SER A N 1
ATOM 767 C CA . SER A 1 102 ? 13.036 -2.251 16.042 1.00 76.50 102 SER A CA 1
ATOM 768 C C . SER A 1 102 ? 14.306 -2.149 15.188 1.00 76.50 102 SER A C 1
ATOM 770 O O . SER A 1 102 ? 14.243 -1.867 13.989 1.00 76.50 102 SER A O 1
ATOM 772 N N . THR A 1 103 ? 15.478 -2.418 15.769 1.00 76.62 103 THR A N 1
ATOM 773 C CA . THR A 1 103 ? 16.781 -2.356 15.075 1.00 76.62 103 THR A CA 1
ATOM 774 C C . THR A 1 103 ? 16.813 -3.094 13.720 1.00 76.62 103 THR A C 1
ATOM 776 O O . THR A 1 103 ? 17.337 -2.526 12.760 1.00 76.62 103 THR A O 1
ATOM 779 N N . PRO A 1 104 ? 16.216 -4.295 13.560 1.00 80.44 104 PRO A N 1
ATOM 780 C CA . PRO A 1 104 ? 16.153 -4.985 12.268 1.00 80.44 104 PRO A CA 1
ATOM 781 C C . PRO A 1 104 ? 15.333 -4.234 11.207 1.00 80.44 104 PRO A C 1
ATOM 783 O O . PRO A 1 104 ? 15.633 -4.322 10.020 1.00 80.44 104 PRO A O 1
ATOM 786 N N . GLN A 1 105 ? 14.317 -3.475 11.620 1.00 77.38 105 GLN A N 1
ATOM 787 C CA . GLN A 1 105 ? 13.425 -2.718 10.737 1.00 77.38 105 GLN A CA 1
ATOM 788 C C . GLN A 1 105 ? 14.142 -1.495 10.151 1.00 77.38 105 GLN A C 1
ATOM 790 O O . GLN A 1 105 ? 14.004 -1.200 8.966 1.00 77.38 105 GLN A O 1
ATOM 795 N N . ILE A 1 106 ? 14.990 -0.848 10.960 1.00 80.88 106 ILE A N 1
ATOM 796 C CA . ILE A 1 106 ? 15.871 0.241 10.516 1.00 80.88 106 ILE A CA 1
ATOM 797 C C . ILE A 1 106 ? 16.887 -0.277 9.490 1.00 80.88 106 ILE A C 1
ATOM 799 O O . ILE A 1 106 ? 17.076 0.343 8.444 1.00 80.88 106 ILE A O 1
ATOM 803 N N . ILE A 1 107 ? 17.500 -1.436 9.753 1.00 84.06 107 ILE A N 1
ATOM 804 C CA . ILE A 1 107 ? 18.440 -2.077 8.818 1.00 84.06 107 ILE A CA 1
ATOM 805 C C . ILE A 1 107 ? 17.733 -2.423 7.502 1.00 84.06 107 ILE A C 1
ATOM 807 O O . ILE A 1 107 ? 18.253 -2.120 6.428 1.00 84.06 107 ILE A O 1
ATOM 811 N N . GLY A 1 108 ? 16.532 -3.003 7.577 1.00 80.94 108 GLY A N 1
ATOM 812 C CA . GLY A 1 108 ? 15.708 -3.295 6.404 1.00 80.94 108 GLY A CA 1
ATOM 813 C C . GLY A 1 108 ? 15.387 -2.040 5.590 1.00 80.94 108 GLY A C 1
ATOM 814 O O . GLY A 1 108 ? 15.606 -2.025 4.380 1.00 80.94 108 GLY A O 1
ATOM 815 N N . GLY A 1 109 ? 14.952 -0.960 6.248 1.00 82.00 109 GLY A N 1
ATOM 816 C CA . GLY A 1 109 ? 14.677 0.324 5.595 1.00 82.00 109 GLY A CA 1
ATOM 817 C C . GLY A 1 109 ? 15.909 0.920 4.908 1.00 82.00 109 GLY A C 1
ATOM 818 O O . GLY A 1 109 ? 15.830 1.340 3.753 1.00 82.00 109 GLY A O 1
ATOM 819 N N . ALA A 1 110 ? 17.069 0.889 5.568 1.00 84.00 110 ALA A N 1
ATOM 820 C CA . ALA A 1 110 ? 18.328 1.357 4.989 1.00 84.00 110 ALA A CA 1
ATOM 821 C C . ALA A 1 110 ? 18.748 0.535 3.758 1.00 84.00 110 ALA A C 1
ATOM 823 O O . ALA A 1 110 ? 19.199 1.104 2.763 1.00 84.00 110 ALA A O 1
ATOM 824 N N . LEU A 1 111 ? 18.560 -0.787 3.793 1.00 84.50 111 LEU A N 1
ATOM 825 C CA . LEU A 1 111 ? 18.885 -1.677 2.677 1.00 84.50 111 LEU A CA 1
ATOM 826 C C . LEU A 1 111 ? 17.994 -1.408 1.455 1.00 84.5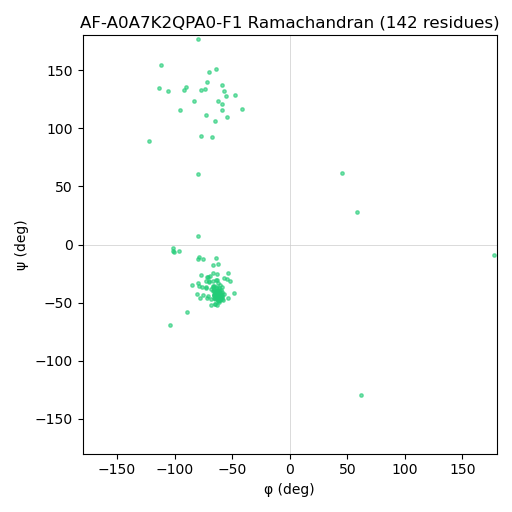0 111 LEU A C 1
ATOM 828 O O . LEU A 1 111 ? 18.490 -1.364 0.329 1.00 84.50 111 LEU A O 1
ATOM 832 N N . VAL A 1 112 ? 16.702 -1.155 1.678 1.00 81.88 112 VAL A N 1
ATOM 833 C CA . VAL A 1 112 ? 15.757 -0.771 0.619 1.00 81.88 112 VAL A CA 1
ATOM 834 C C . VAL A 1 112 ? 16.147 0.569 -0.011 1.00 81.88 112 VAL A C 1
ATOM 836 O O . VAL A 1 112 ? 16.210 0.671 -1.238 1.00 81.88 112 VAL A O 1
ATOM 839 N N . LEU A 1 113 ? 16.473 1.578 0.805 1.00 83.44 113 LEU A N 1
ATOM 840 C CA . LEU A 1 113 ? 16.937 2.885 0.321 1.00 83.44 113 LEU A CA 1
ATOM 841 C C . LEU A 1 113 ? 18.255 2.780 -0.462 1.00 83.44 113 LEU A C 1
ATOM 843 O O . LEU A 1 113 ? 18.396 3.393 -1.521 1.00 83.44 113 LEU A O 1
ATOM 847 N N . GLY A 1 114 ? 19.202 1.971 0.017 1.00 82.88 114 GLY A N 1
ATOM 848 C CA . GLY A 1 114 ? 20.462 1.705 -0.679 1.00 82.88 114 GLY A CA 1
ATO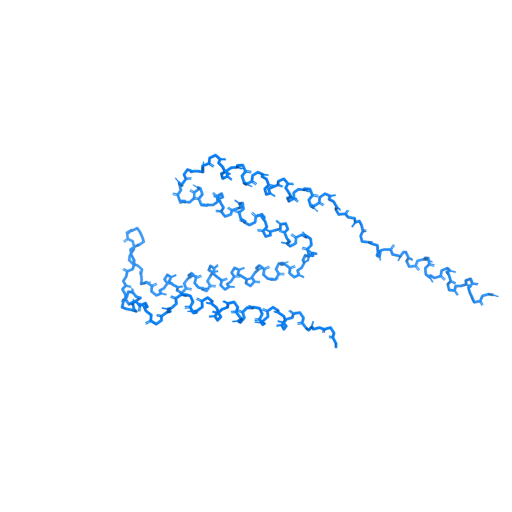M 849 C C . GLY A 1 114 ? 20.245 1.032 -2.036 1.00 82.88 114 GLY A C 1
ATOM 850 O O . GLY A 1 114 ? 20.783 1.487 -3.046 1.00 82.88 114 GLY A O 1
ATOM 851 N N . GLY A 1 115 ? 19.399 -0.001 -2.091 1.00 79.50 115 GLY A N 1
ATOM 852 C CA . GLY A 1 115 ? 19.033 -0.671 -3.342 1.00 79.50 115 GLY A CA 1
ATOM 853 C C . GLY A 1 115 ? 18.346 0.270 -4.338 1.00 79.50 115 GLY A C 1
ATOM 854 O O . GLY A 1 115 ? 18.691 0.280 -5.520 1.00 79.50 115 GLY A O 1
ATOM 855 N N . ALA A 1 116 ? 17.434 1.116 -3.852 1.00 77.62 116 ALA A N 1
ATOM 856 C CA . ALA A 1 116 ? 16.768 2.153 -4.639 1.00 77.62 116 ALA A CA 1
ATOM 857 C C . ALA A 1 116 ? 17.752 3.170 -5.237 1.00 77.62 116 ALA A C 1
ATOM 859 O O . ALA A 1 116 ? 17.600 3.573 -6.392 1.00 77.62 116 ALA A O 1
ATOM 860 N N . PHE A 1 117 ? 18.760 3.591 -4.471 1.00 80.56 117 PHE A N 1
ATOM 861 C CA . PHE A 1 117 ? 19.793 4.507 -4.949 1.00 80.56 117 PHE A CA 1
ATOM 862 C C . PHE A 1 117 ? 20.628 3.866 -6.066 1.00 80.56 117 PHE A C 1
ATOM 864 O O . PHE A 1 117 ? 20.709 4.421 -7.161 1.00 80.56 117 PHE A O 1
ATOM 871 N N . ILE A 1 118 ? 21.147 2.654 -5.841 1.00 80.94 118 ILE A N 1
ATOM 872 C CA . ILE A 1 118 ? 21.965 1.920 -6.824 1.00 80.94 118 ILE A CA 1
ATOM 873 C C . ILE A 1 118 ? 21.187 1.685 -8.126 1.00 80.94 118 ILE A C 1
ATOM 875 O O . ILE A 1 118 ? 21.705 1.937 -9.215 1.00 80.94 118 ILE A O 1
ATOM 879 N N . ALA A 1 119 ? 19.927 1.254 -8.028 1.00 72.94 119 ALA A N 1
ATOM 880 C CA . ALA A 1 119 ? 19.079 1.000 -9.190 1.00 72.94 119 ALA A CA 1
ATOM 881 C C . ALA A 1 119 ? 18.816 2.264 -10.028 1.00 72.94 119 ALA A C 1
ATOM 883 O O . ALA A 1 119 ? 18.699 2.182 -11.251 1.00 72.94 119 ALA A O 1
ATOM 884 N N . GLN A 1 120 ? 18.742 3.437 -9.391 1.00 71.94 120 GLN A N 1
ATOM 885 C CA . GLN A 1 120 ? 18.575 4.713 -10.090 1.00 71.94 120 GLN A CA 1
ATOM 886 C C . GLN A 1 120 ? 19.883 5.230 -10.695 1.00 71.94 120 GLN A C 1
ATOM 888 O O . GLN A 1 120 ? 19.852 5.802 -11.785 1.00 71.94 120 GLN A O 1
ATOM 893 N N . SER A 1 121 ? 21.018 5.012 -10.029 1.00 73.69 121 SER A N 1
ATOM 894 C CA . SER A 1 121 ? 22.344 5.384 -10.536 1.00 73.69 121 SER A CA 1
ATOM 895 C C . SER A 1 121 ? 22.783 4.539 -11.732 1.00 73.69 121 SER A C 1
ATOM 897 O O . SER A 1 121 ? 23.537 5.016 -12.572 1.00 73.69 121 SER A O 1
ATOM 899 N N . ALA A 1 122 ? 22.294 3.303 -11.841 1.00 62.50 122 ALA A N 1
ATOM 900 C CA . ALA A 1 122 ? 22.685 2.368 -12.889 1.00 62.50 122 ALA A CA 1
ATOM 901 C C . ALA A 1 122 ? 22.000 2.595 -14.248 1.00 62.50 122 ALA A C 1
ATOM 903 O O . ALA A 1 122 ? 22.173 1.747 -15.117 1.00 62.50 122 ALA A O 1
ATOM 904 N N . ARG A 1 123 ? 21.227 3.679 -14.455 1.00 56.31 123 ARG A N 1
ATOM 905 C CA . ARG A 1 123 ? 20.550 3.956 -15.739 1.00 56.31 123 ARG A CA 1
ATOM 906 C C . ARG A 1 123 ? 21.561 3.949 -16.896 1.00 56.31 123 ARG A C 1
ATOM 908 O O . ARG A 1 123 ? 22.323 4.908 -17.022 1.00 56.31 123 ARG A O 1
ATOM 915 N N . PRO A 1 124 ? 21.533 2.954 -17.798 1.00 54.44 124 PRO A N 1
ATOM 916 C CA . PRO A 1 124 ? 22.160 3.097 -19.095 1.00 54.44 124 PRO A CA 1
ATOM 917 C C . PRO A 1 124 ? 21.268 4.034 -19.914 1.00 54.44 124 PRO A C 1
ATOM 919 O O . PRO A 1 124 ? 20.041 3.883 -19.921 1.00 54.44 124 PRO A O 1
ATOM 922 N N . THR A 1 125 ? 21.867 5.009 -20.595 1.00 47.50 125 THR A N 1
ATOM 923 C CA . THR A 1 125 ? 21.192 5.763 -21.657 1.00 47.50 125 THR A CA 1
ATOM 924 C C . THR A 1 125 ? 20.505 4.761 -22.592 1.00 47.50 125 THR A C 1
ATOM 926 O O . THR A 1 125 ? 21.164 3.806 -23.010 1.00 47.50 125 THR A O 1
ATOM 929 N N . PRO A 1 126 ? 19.203 4.910 -22.901 1.00 51.06 126 PRO A N 1
ATOM 930 C CA . PRO A 1 126 ? 18.533 3.989 -23.808 1.00 51.06 126 PRO A CA 1
ATOM 931 C C . PRO A 1 126 ? 19.304 3.941 -25.139 1.00 51.06 126 PRO A C 1
ATOM 933 O O . PRO A 1 126 ? 19.555 5.004 -25.719 1.00 51.06 126 PRO A O 1
ATOM 936 N N . PRO A 1 127 ? 19.686 2.753 -25.646 1.00 48.22 127 PRO A N 1
ATOM 937 C CA . PRO A 1 127 ? 20.192 2.611 -27.005 1.00 48.22 127 PRO A CA 1
ATOM 938 C C . PRO A 1 127 ? 19.016 2.903 -27.939 1.00 48.22 127 PRO A C 1
ATOM 940 O O . PRO A 1 127 ? 18.156 2.057 -28.168 1.00 48.22 127 PRO A O 1
ATOM 943 N N . GLY A 1 128 ? 18.896 4.159 -28.354 1.00 48.97 128 GLY A N 1
ATOM 944 C CA . GLY A 1 128 ? 17.691 4.643 -29.026 1.00 48.97 128 GLY A CA 1
ATOM 945 C C . GLY A 1 128 ? 17.685 6.126 -29.378 1.00 48.97 128 GLY A C 1
ATOM 946 O O . GLY A 1 128 ? 16.842 6.539 -30.162 1.00 48.97 128 GLY A O 1
ATOM 947 N N . ALA A 1 129 ? 18.656 6.914 -28.908 1.00 44.22 129 ALA A N 1
ATOM 948 C CA . ALA A 1 129 ? 19.108 8.084 -29.658 1.00 44.22 129 ALA A CA 1
ATOM 949 C C . ALA A 1 129 ? 20.063 7.604 -30.766 1.00 44.22 129 ALA A C 1
ATOM 951 O O . ALA A 1 129 ? 21.251 7.910 -30.759 1.00 44.22 129 ALA A O 1
ATOM 952 N N . ALA A 1 130 ? 19.558 6.762 -31.674 1.00 46.31 130 ALA A N 1
ATOM 953 C CA . ALA A 1 130 ? 20.163 6.679 -32.990 1.00 46.31 130 ALA A CA 1
ATOM 954 C C . ALA A 1 130 ? 19.923 8.053 -33.607 1.00 46.31 130 ALA A C 1
ATOM 956 O O . ALA A 1 130 ? 18.785 8.429 -33.889 1.00 46.31 130 ALA A O 1
ATOM 957 N N . ASP A 1 131 ? 21.001 8.817 -33.667 1.00 50.28 131 ASP A N 1
ATOM 958 C CA . ASP A 1 131 ? 21.089 10.097 -34.332 1.00 50.28 131 ASP A CA 1
ATOM 959 C C . ASP A 1 131 ? 20.348 10.020 -35.683 1.00 50.28 131 ASP A C 1
ATOM 961 O O . ASP A 1 131 ? 20.726 9.197 -36.528 1.00 50.28 131 ASP A O 1
ATOM 965 N N . PRO A 1 132 ? 19.262 10.792 -35.902 1.00 55.03 132 PRO A N 1
ATOM 966 C CA . PRO A 1 132 ? 18.558 10.808 -37.183 1.00 55.03 132 PRO A CA 1
ATOM 967 C C . PRO A 1 132 ? 19.509 11.108 -38.349 1.00 55.03 132 PRO A C 1
ATOM 969 O O . PRO A 1 132 ? 19.254 10.682 -39.473 1.00 55.03 132 PRO A O 1
ATOM 972 N N . GLU A 1 133 ? 20.625 11.785 -38.067 1.00 55.12 133 GLU A N 1
ATOM 973 C CA . GLU A 1 133 ? 21.665 12.133 -39.028 1.00 55.12 133 GLU A CA 1
ATOM 974 C C . GLU A 1 133 ? 22.413 10.893 -39.558 1.00 55.12 133 GLU A C 1
ATOM 976 O O . GLU A 1 133 ? 22.652 10.787 -40.761 1.00 55.12 133 GLU A O 1
ATOM 981 N N . ALA A 1 134 ? 22.658 9.877 -38.719 1.00 56.56 134 ALA A N 1
ATOM 982 C CA . ALA A 1 134 ? 23.338 8.644 -39.132 1.00 56.56 134 ALA A CA 1
ATOM 983 C C . ALA A 1 134 ? 22.476 7.766 -40.064 1.00 56.56 134 ALA A C 1
ATOM 985 O O . ALA A 1 134 ? 22.998 7.115 -40.968 1.00 56.56 134 ALA A O 1
ATOM 986 N N . VAL A 1 135 ? 21.148 7.778 -39.885 1.00 57.59 135 VAL A N 1
ATOM 987 C CA . VAL A 1 135 ? 20.200 7.039 -40.745 1.00 57.59 135 VAL A CA 1
ATOM 988 C C . VAL A 1 135 ? 19.978 7.749 -42.090 1.00 57.59 135 VAL A C 1
ATOM 990 O O . VAL A 1 135 ? 19.644 7.101 -43.084 1.00 57.59 135 VAL A O 1
ATOM 993 N N . VAL A 1 136 ? 20.163 9.072 -42.150 1.00 60.50 136 VAL A N 1
ATOM 994 C CA . VAL A 1 136 ? 20.049 9.853 -43.395 1.00 60.50 136 VAL A CA 1
ATOM 995 C C . VAL A 1 136 ? 21.324 9.742 -44.238 1.00 60.50 136 VAL A C 1
ATOM 997 O O . VAL A 1 136 ? 21.217 9.492 -45.438 1.00 60.50 136 VAL A O 1
ATOM 1000 N N . LEU 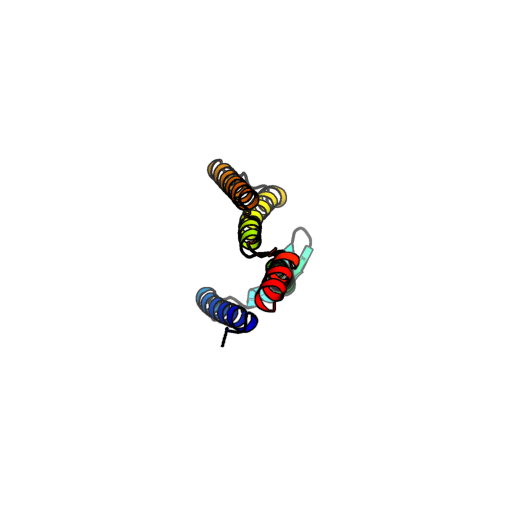A 1 137 ? 22.512 9.808 -43.625 1.00 60.62 137 LEU A N 1
ATOM 1001 C CA . LEU A 1 137 ? 23.795 9.643 -44.329 1.00 60.62 137 LEU A CA 1
ATOM 1002 C C . LEU A 1 137 ? 23.966 8.247 -44.957 1.00 60.62 137 LEU A C 1
ATOM 1004 O O . LEU A 1 137 ? 24.458 8.127 -46.081 1.00 60.62 137 LEU A O 1
ATOM 1008 N N . ASP A 1 138 ? 23.499 7.190 -44.289 1.00 59.34 138 ASP A N 1
ATOM 1009 C CA . ASP A 1 138 ? 23.522 5.821 -44.832 1.00 59.34 138 ASP A CA 1
ATOM 1010 C C . ASP A 1 138 ? 22.606 5.661 -46.066 1.00 59.34 138 ASP A C 1
ATOM 1012 O O . ASP A 1 138 ? 22.951 5.004 -47.056 1.00 59.34 138 ASP A O 1
ATOM 1016 N N . ARG A 1 139 ? 21.456 6.352 -46.065 1.00 58.12 139 ARG A N 1
ATOM 1017 C CA . ARG A 1 139 ? 20.511 6.351 -47.192 1.00 58.12 139 ARG A CA 1
ATOM 1018 C C . ARG A 1 139 ? 20.996 7.144 -48.399 1.00 58.12 139 ARG A C 1
ATOM 1020 O O . ARG A 1 139 ? 20.638 6.774 -49.518 1.00 58.12 139 ARG A O 1
ATOM 1027 N N . GLU A 1 140 ? 21.768 8.209 -48.200 1.00 57.03 140 GLU A N 1
ATOM 1028 C CA . GLU A 1 140 ? 22.367 8.962 -49.309 1.00 57.03 140 GLU A CA 1
ATOM 1029 C C . GLU A 1 140 ? 23.562 8.222 -49.919 1.00 57.03 140 GLU A C 1
ATOM 1031 O O . GLU A 1 140 ? 23.684 8.176 -51.141 1.00 57.03 140 GLU A O 1
ATOM 1036 N N . THR A 1 141 ? 24.367 7.540 -49.101 1.00 59.41 141 THR A N 1
ATOM 1037 C CA . THR A 1 141 ? 25.533 6.775 -49.580 1.00 59.41 141 THR A CA 1
ATOM 1038 C C . THR A 1 141 ? 25.128 5.521 -50.365 1.00 59.41 141 THR A C 1
ATOM 1040 O O . THR A 1 141 ? 25.808 5.137 -51.307 1.00 59.41 141 THR A O 1
ATOM 1043 N N . THR A 1 142 ? 23.988 4.904 -50.033 1.00 61.94 142 THR A N 1
ATOM 1044 C CA . THR A 1 142 ? 23.450 3.730 -50.756 1.00 61.94 142 THR A CA 1
ATOM 1045 C C . THR A 1 142 ? 22.711 4.100 -52.057 1.00 61.94 142 THR A C 1
ATOM 1047 O O . THR A 1 142 ? 22.384 3.225 -52.858 1.00 61.94 142 THR A O 1
ATOM 1050 N N . ARG A 1 143 ? 22.402 5.386 -52.280 1.00 59.25 143 ARG A N 1
ATOM 1051 C CA . ARG A 1 143 ? 21.693 5.874 -53.481 1.00 59.25 143 ARG A CA 1
ATOM 1052 C C . ARG A 1 143 ? 22.600 6.527 -54.533 1.00 59.25 143 ARG A C 1
ATOM 1054 O O . ARG A 1 143 ? 22.079 6.877 -55.593 1.00 59.25 143 ARG A O 1
ATOM 1061 N N . ALA A 1 144 ? 23.889 6.697 -54.248 1.00 50.56 144 ALA A N 1
ATOM 1062 C CA . ALA A 1 144 ? 24.908 7.179 -55.185 1.00 50.56 144 ALA A CA 1
ATOM 1063 C C . ALA A 1 144 ? 25.648 6.003 -55.839 1.00 50.56 144 ALA A C 1
ATOM 1065 O O . ALA A 1 144 ? 25.988 6.133 -57.036 1.00 50.56 144 ALA A O 1
#

Mean predicted aligned error: 13.73 Å

Solvent-accessible surface area (backbone atoms only — not comparable to full-atom values): 8454 Å² total; per-residue (Å²): 130,85,76,57,70,67,55,56,52,51,52,52,51,50,53,51,50,52,54,48,48,64,72,67,37,66,92,74,56,71,67,70,60,46,78,34,69,38,74,60,82,96,44,77,41,51,30,48,58,56,51,48,43,46,50,50,51,68,39,50,49,47,48,53,52,47,53,58,52,43,74,77,42,58,75,74,54,35,54,36,51,59,52,47,48,56,45,52,52,52,51,48,43,33,71,76,68,67,50,82,80,49,72,70,54,55,52,50,43,51,51,48,53,51,51,40,49,54,63,63,70,63,64,71,78,72,95,70,79,69,54,69,64,62,64,49,54,54,56,55,66,76,71,110

Sequence (144 aa):
EVPDPIGVIAYGMLVGALVMTVIARPWRMDWQVLGGQASMGDLRVPAWVLLAWVVLIATVFAYLTGVVSVRKLSPQVAGVVACLEAVVATVFAWILLNEHLSTPQIIGGALVLGGAFIAQSARPTPPGAADPEAVVLDRETTRA

Foldseek 3Di:
DPDDPVVVVVVVVVVVVVVVCVVVVVVPDPCVQQQAWDDDDPDTHRNVVVVCCCPVPVPVVVVVVLVVVLVVDDVLLNVLVVLVVVLVVVVCCCVVVVDDQDPVNVVSSVVSVVVSVVSVVPDDDPPPPPPPVVVVVVVVVVVD

pLDDT: mean 74.71, std 10.99, range [44.22, 90.75]

Secondary structure (DSSP, 8-state):
-PPPHHHHHHHHHHHHHHHHHHHH-GGGS-GGGTTSEEEETTEEEEHHHHHHHIIIIIIIIHHHHHHHHHHTS-HHHHHHHHHHHHHHHHHHHHHHH-----HHHHHHHHHHHHHHHHHHHT-PPPTT---HHHHHHHHHHTT-